Protein AF-A0A1Y5MT68-F1 (afdb_monomer_lite)

Secondary structure (DSSP, 8-state):
---TTSSSSS--EEEHHHHHHHHT--HHHHHHHHHTTSS-EEEETTTEEEEEHHHHHHHHTT---

pLDDT: mean 77.98, std 16.51, range [41.66, 92.12]

InterPro domains:
  IPR041657 Helix-turn-helix domain, group 17 [PF12728] (19-63)

Organism: NCBI:txid199

Foldseek 3Di:
DDDPPVVVVVDQWAWPVVLCVLVVHDPVVSVVCCVVVLWPWDDDPNPTIITGNVSSVCVVVVVRD

Sequence (65 aa):
MSEIAALSEAVGFIPSKYAREILNISKPTLKKLIDAGIIKANKINQRVIYCDLASIKEYMSGQRA

Structure (mmCIF, N/CA/C/O backbone):
data_AF-A0A1Y5MT68-F1
#
_entry.id   AF-A0A1Y5MT68-F1
#
loop_
_atom_site.group_PDB
_atom_site.id
_atom_site.type_symbol
_atom_site.label_atom_id
_atom_site.label_alt_id
_atom_site.label_comp_id
_atom_site.label_asym_id
_atom_site.label_entity_id
_atom_site.label_seq_id
_atom_site.pdbx_PDB_ins_code
_atom_site.Cartn_x
_atom_site.Cartn_y
_atom_site.Cartn_z
_atom_site.occupancy
_atom_site.B_iso_or_equiv
_atom_site.auth_seq_id
_atom_site.auth_comp_id
_atom_site.auth_asym_id
_atom_site.auth_atom_id
_atom_site.pdbx_PDB_model_num
ATOM 1 N N . MET A 1 1 ? 24.543 1.147 -20.295 1.00 41.66 1 MET A N 1
ATOM 2 C CA . MET A 1 1 ? 23.675 0.941 -19.114 1.00 41.66 1 MET A CA 1
ATOM 3 C C . MET A 1 1 ? 22.264 0.772 -19.647 1.00 41.66 1 MET A C 1
ATOM 5 O O . MET A 1 1 ? 21.803 1.680 -20.318 1.00 41.66 1 MET A O 1
ATOM 9 N N . SER A 1 2 ? 21.664 -0.412 -19.498 1.00 47.44 2 SER A N 1
ATOM 10 C CA . SER A 1 2 ? 20.468 -0.809 -20.259 1.00 47.44 2 SER A CA 1
ATOM 11 C C . SER A 1 2 ? 19.157 -0.230 -19.708 1.00 47.44 2 SER A C 1
ATOM 13 O O . SER A 1 2 ? 18.930 -0.219 -18.501 1.00 47.44 2 SER A O 1
ATOM 15 N N . GLU A 1 3 ? 18.300 0.179 -20.646 1.00 46.81 3 GLU A N 1
ATOM 16 C CA . GLU A 1 3 ? 16.967 0.820 -20.616 1.00 46.81 3 GLU A CA 1
ATOM 17 C C . GLU A 1 3 ? 15.835 0.159 -19.782 1.00 46.81 3 GLU A C 1
ATOM 19 O O . GLU A 1 3 ? 14.654 0.350 -20.057 1.00 46.81 3 GLU A O 1
ATOM 24 N N . ILE A 1 4 ? 16.121 -0.589 -18.716 1.00 52.44 4 ILE A N 1
ATOM 25 C CA . ILE A 1 4 ? 15.078 -1.316 -17.954 1.00 52.44 4 ILE A CA 1
ATOM 26 C C . ILE A 1 4 ? 14.229 -0.415 -17.029 1.00 52.44 4 ILE A C 1
ATOM 28 O O . ILE A 1 4 ? 13.175 -0.833 -16.552 1.00 52.44 4 ILE A O 1
ATOM 32 N N . ALA A 1 5 ? 14.616 0.845 -16.815 1.00 50.94 5 ALA A N 1
ATOM 33 C CA . ALA A 1 5 ? 13.865 1.766 -15.957 1.00 50.94 5 ALA A CA 1
ATOM 34 C C . ALA A 1 5 ? 12.533 2.249 -16.575 1.00 50.94 5 ALA A C 1
ATOM 36 O O . ALA A 1 5 ? 11.583 2.486 -15.835 1.00 50.94 5 ALA A O 1
ATOM 37 N N . ALA A 1 6 ? 12.427 2.320 -17.909 1.00 45.47 6 ALA A N 1
ATOM 38 C CA . ALA A 1 6 ? 11.260 2.895 -18.593 1.00 45.47 6 ALA A CA 1
ATOM 39 C C . ALA A 1 6 ? 10.061 1.930 -18.711 1.00 45.47 6 ALA A C 1
ATOM 41 O O . ALA A 1 6 ? 8.918 2.361 -18.831 1.00 45.47 6 ALA A O 1
ATOM 42 N N . LEU A 1 7 ? 10.284 0.613 -18.628 1.00 49.97 7 LEU A N 1
ATOM 43 C CA . LEU A 1 7 ? 9.196 -0.380 -18.673 1.00 49.97 7 LEU A CA 1
ATOM 44 C C . LEU A 1 7 ? 8.512 -0.576 -17.309 1.00 49.97 7 LEU A C 1
ATOM 46 O O . LEU A 1 7 ? 7.404 -1.105 -17.244 1.00 49.97 7 LEU A O 1
ATOM 50 N N . SER A 1 8 ? 9.142 -0.117 -16.223 1.00 47.53 8 SER A N 1
ATOM 51 C CA . SER A 1 8 ? 8.583 -0.176 -14.867 1.00 47.53 8 SER A CA 1
ATOM 52 C C . SER A 1 8 ? 7.707 1.036 -14.517 1.00 47.53 8 SER A C 1
ATOM 54 O O . SER A 1 8 ? 7.006 0.994 -13.507 1.00 47.53 8 SER A O 1
ATOM 56 N N . GLU A 1 9 ? 7.708 2.088 -15.344 1.00 43.16 9 GLU A N 1
ATOM 57 C CA . GLU A 1 9 ? 6.774 3.221 -15.238 1.00 43.16 9 GLU A CA 1
ATOM 58 C C . GLU A 1 9 ? 5.362 2.869 -15.740 1.00 43.16 9 GLU A C 1
ATOM 60 O O . GLU A 1 9 ? 4.384 3.480 -15.315 1.00 43.16 9 GLU A O 1
ATOM 65 N N . ALA A 1 10 ? 5.225 1.844 -16.591 1.00 47.59 10 ALA A N 1
ATOM 66 C CA . ALA A 1 10 ? 3.959 1.490 -17.241 1.00 47.59 10 ALA A CA 1
ATOM 67 C C . ALA A 1 10 ? 2.976 0.698 -16.355 1.00 47.59 10 ALA A C 1
ATOM 69 O O . ALA A 1 10 ? 1.819 0.506 -16.728 1.00 47.59 10 ALA A O 1
ATOM 70 N N . VAL A 1 11 ? 3.392 0.249 -15.169 1.00 59.16 11 VAL A N 1
ATOM 71 C CA . VAL A 1 11 ? 2.507 -0.422 -14.210 1.00 59.16 11 VAL A CA 1
ATOM 72 C C . VAL A 1 11 ? 2.793 0.192 -12.850 1.00 59.16 11 VAL A C 1
ATOM 74 O O . VAL A 1 11 ? 3.649 -0.289 -12.119 1.00 59.16 11 VAL A O 1
ATOM 77 N N . GLY A 1 12 ? 2.108 1.287 -12.515 1.00 77.81 12 GLY A N 1
ATOM 78 C CA . GLY A 1 12 ? 2.259 2.038 -11.261 1.00 77.81 12 GLY A CA 1
ATOM 79 C C . GLY A 1 12 ? 1.888 1.264 -9.989 1.00 77.81 12 GLY A C 1
ATOM 80 O O . GLY A 1 12 ? 1.435 1.865 -9.030 1.00 77.81 12 GLY A O 1
ATOM 81 N N . PHE A 1 13 ? 2.061 -0.055 -9.954 1.00 84.62 13 PHE A N 1
ATOM 82 C CA . PHE A 1 13 ? 1.713 -0.938 -8.856 1.00 84.62 13 PHE A CA 1
ATOM 83 C C . PHE A 1 13 ? 2.949 -1.687 -8.353 1.00 84.62 13 PHE A C 1
ATOM 85 O O . PHE A 1 13 ? 3.653 -2.346 -9.114 1.00 84.62 13 PHE A O 1
ATOM 92 N N . ILE A 1 14 ? 3.172 -1.656 -7.042 1.00 88.00 14 ILE A N 1
ATOM 93 C CA . ILE A 1 14 ? 4.265 -2.359 -6.366 1.00 88.00 14 ILE A CA 1
ATOM 94 C C . ILE A 1 14 ? 3.720 -3.408 -5.397 1.00 88.00 14 ILE A C 1
ATOM 96 O O . ILE A 1 14 ? 2.664 -3.209 -4.800 1.00 88.00 14 ILE A O 1
ATOM 100 N N . PRO A 1 15 ? 4.413 -4.530 -5.158 1.00 89.06 15 PRO A N 1
ATOM 101 C CA . PRO A 1 15 ? 3.975 -5.480 -4.144 1.00 89.06 15 PRO A CA 1
ATOM 102 C C . PRO A 1 15 ? 3.849 -4.823 -2.762 1.00 89.06 15 PRO A C 1
ATOM 104 O O . PRO A 1 15 ? 4.708 -4.051 -2.337 1.00 89.06 15 PRO A O 1
ATOM 107 N N . SER A 1 16 ? 2.823 -5.215 -2.007 1.00 88.81 16 SER A N 1
ATOM 108 C CA . SER A 1 16 ? 2.566 -4.739 -0.635 1.00 88.81 16 SER A CA 1
ATOM 109 C C . SER A 1 16 ? 3.754 -4.895 0.323 1.00 88.81 16 SER A C 1
ATOM 111 O O . SER A 1 16 ? 3.827 -4.195 1.329 1.00 88.81 16 SER A O 1
ATOM 113 N N . LYS A 1 17 ? 4.712 -5.789 0.038 1.00 88.38 17 LYS A N 1
ATOM 114 C CA . LYS A 1 17 ? 5.980 -5.855 0.777 1.00 88.38 17 LYS A CA 1
ATOM 115 C C . LYS A 1 17 ? 6.767 -4.546 0.646 1.00 88.38 17 LYS A C 1
ATOM 117 O O . LYS A 1 17 ? 7.039 -3.943 1.675 1.00 88.38 17 LYS A O 1
ATOM 122 N N . TYR A 1 18 ? 7.020 -4.094 -0.579 1.00 89.19 18 TYR A N 1
ATOM 123 C CA . TYR A 1 18 ? 7.754 -2.860 -0.860 1.00 89.19 18 TYR A CA 1
ATOM 124 C C . TYR A 1 18 ? 6.989 -1.621 -0.393 1.00 89.19 18 TYR A C 1
ATOM 126 O O . TYR A 1 18 ? 7.586 -0.710 0.166 1.00 89.19 18 TYR A O 1
ATOM 134 N N . ALA A 1 19 ? 5.657 -1.612 -0.524 1.00 88.50 19 ALA A N 1
ATOM 135 C CA . ALA A 1 19 ? 4.834 -0.512 -0.017 1.00 88.50 19 ALA A CA 1
ATOM 136 C C . ALA A 1 19 ? 5.012 -0.290 1.497 1.00 88.50 19 ALA A C 1
ATOM 138 O O . ALA A 1 19 ? 5.039 0.848 1.955 1.00 88.50 19 ALA A O 1
ATOM 139 N N . ARG A 1 20 ? 5.174 -1.369 2.281 1.00 91.31 20 ARG A N 1
ATOM 140 C CA . ARG A 1 20 ? 5.460 -1.269 3.725 1.00 91.31 20 ARG A CA 1
ATOM 141 C C . ARG A 1 20 ? 6.838 -0.702 4.011 1.00 91.31 20 ARG A C 1
ATOM 143 O O . ARG A 1 20 ? 6.972 0.040 4.973 1.00 91.31 20 ARG A O 1
ATOM 150 N N . GLU A 1 21 ? 7.830 -1.076 3.210 1.00 89.06 21 GLU A N 1
ATOM 151 C CA . GLU A 1 21 ? 9.205 -0.595 3.360 1.00 89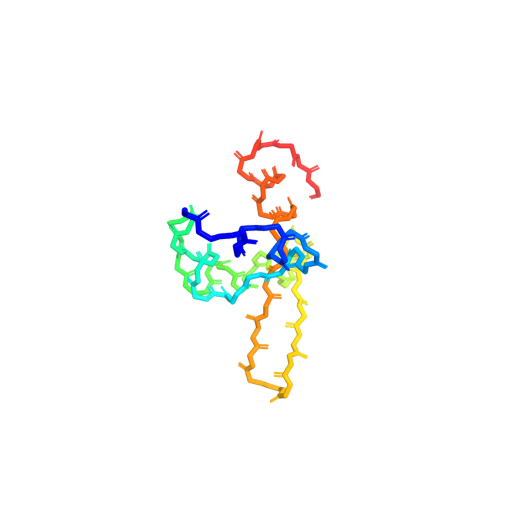.06 21 GLU A CA 1
ATOM 152 C C . GLU A 1 21 ? 9.287 0.903 3.043 1.00 89.06 21 GLU A C 1
ATOM 154 O O . GLU A 1 21 ? 9.862 1.653 3.822 1.00 89.06 21 GLU A O 1
ATOM 159 N N . ILE A 1 22 ? 8.615 1.357 1.980 1.00 88.31 22 ILE A N 1
ATOM 160 C CA . ILE A 1 22 ? 8.546 2.777 1.597 1.00 88.31 22 ILE A CA 1
ATOM 161 C C . ILE A 1 22 ? 7.837 3.615 2.666 1.00 88.31 22 ILE A C 1
ATOM 163 O O . ILE A 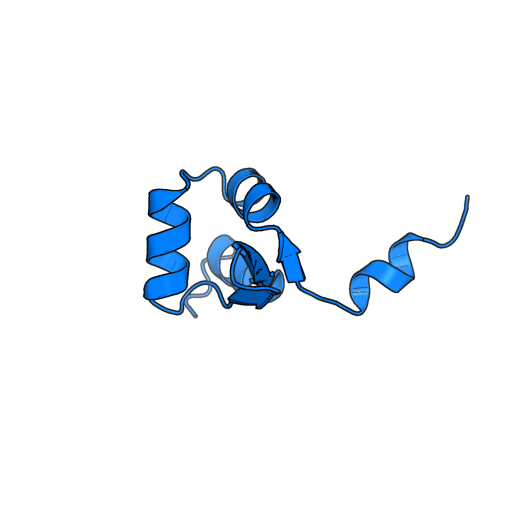1 22 ? 8.330 4.666 3.063 1.00 88.31 22 ILE A O 1
ATOM 167 N N . LEU A 1 23 ? 6.680 3.148 3.141 1.00 86.12 23 LEU A N 1
ATOM 168 C CA . LEU A 1 23 ? 5.895 3.854 4.155 1.00 86.12 23 LEU A CA 1
ATOM 169 C C . LEU A 1 23 ? 6.451 3.679 5.576 1.00 86.12 23 LEU A C 1
ATOM 171 O O . LEU A 1 23 ? 5.969 4.332 6.497 1.00 86.12 23 LEU A O 1
ATOM 175 N N . ASN A 1 24 ? 7.428 2.788 5.764 1.00 90.44 24 ASN A N 1
ATOM 176 C CA . ASN A 1 24 ? 7.945 2.360 7.060 1.00 90.44 24 ASN A CA 1
ATOM 177 C C . ASN A 1 24 ? 6.827 1.983 8.062 1.00 90.44 24 ASN A C 1
ATOM 179 O O . ASN A 1 24 ? 6.800 2.436 9.207 1.00 90.44 24 ASN A O 1
ATOM 183 N 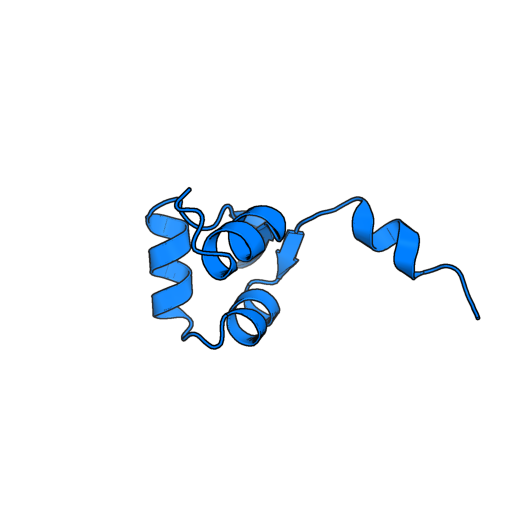N . ILE A 1 25 ? 5.864 1.165 7.617 1.00 90.12 25 ILE A N 1
ATOM 184 C CA . ILE A 1 25 ? 4.701 0.748 8.422 1.00 90.12 25 ILE A CA 1
ATOM 185 C C . ILE A 1 25 ? 4.547 -0.768 8.524 1.00 90.12 25 ILE A C 1
ATOM 187 O O . ILE A 1 25 ? 4.967 -1.553 7.673 1.00 90.12 25 ILE A O 1
ATOM 191 N N . SER A 1 26 ? 3.829 -1.196 9.561 1.00 92.12 26 SER A N 1
ATOM 192 C CA . SER A 1 26 ? 3.489 -2.600 9.767 1.00 92.12 26 SER A CA 1
ATOM 193 C C . SER A 1 26 ? 2.472 -3.126 8.733 1.00 92.12 26 SER A C 1
ATOM 195 O O . SER A 1 26 ? 1.686 -2.379 8.147 1.00 92.12 26 SER A O 1
ATOM 197 N N . LYS A 1 27 ? 2.429 -4.455 8.539 1.00 88.94 27 LYS A N 1
ATOM 198 C CA . LYS A 1 27 ? 1.414 -5.124 7.698 1.00 88.94 27 LYS A CA 1
ATOM 199 C C . LYS A 1 27 ? -0.034 -4.797 8.095 1.00 88.94 27 LYS A C 1
ATOM 201 O O . LYS A 1 27 ? -0.810 -4.505 7.185 1.00 88.94 27 LYS A O 1
ATOM 206 N N . PRO A 1 28 ? -0.430 -4.840 9.385 1.00 91.75 28 PRO A N 1
ATOM 207 C CA . PRO A 1 28 ? -1.791 -4.473 9.761 1.00 91.75 28 PRO A CA 1
ATOM 208 C C . PRO A 1 28 ? -2.087 -2.995 9.494 1.00 91.75 28 PRO A C 1
ATOM 210 O O . PRO A 1 28 ? -3.197 -2.688 9.069 1.00 91.75 28 PRO A O 1
ATOM 213 N N . THR A 1 29 ? -1.112 -2.094 9.656 1.00 90.56 29 THR A N 1
ATOM 214 C CA . THR A 1 29 ? -1.282 -0.675 9.299 1.00 90.56 29 THR A CA 1
ATOM 215 C C . THR A 1 29 ? -1.521 -0.507 7.801 1.00 90.56 29 THR A C 1
ATOM 217 O O . THR A 1 29 ? -2.513 0.107 7.421 1.00 90.56 29 THR A O 1
ATOM 220 N N . LEU A 1 30 ? -0.695 -1.122 6.943 1.00 90.12 30 LEU A N 1
ATOM 221 C CA . LEU A 1 30 ? -0.913 -1.064 5.493 1.00 90.12 30 LEU A CA 1
ATOM 222 C C . LEU A 1 30 ? -2.274 -1.661 5.108 1.00 90.12 30 LEU A C 1
ATOM 224 O O . LEU A 1 30 ? -2.971 -1.095 4.272 1.00 90.12 30 LEU A O 1
ATOM 228 N N . LYS A 1 31 ? -2.690 -2.767 5.745 1.00 90.44 31 LYS A N 1
ATOM 229 C CA . LYS A 1 31 ? -4.023 -3.335 5.506 1.00 90.44 31 LYS A CA 1
ATOM 230 C C . LYS A 1 31 ? -5.117 -2.318 5.828 1.00 90.44 31 LYS A C 1
ATOM 232 O O . LYS A 1 31 ? -6.018 -2.184 5.016 1.00 90.44 31 LYS A O 1
ATOM 237 N N . LYS A 1 32 ? -5.044 -1.614 6.964 1.00 91.88 32 LYS A N 1
ATOM 238 C CA . LYS A 1 32 ? -6.032 -0.583 7.333 1.00 91.88 32 LYS A CA 1
ATOM 239 C C . LYS A 1 32 ? -6.104 0.540 6.298 1.00 91.88 32 LYS A C 1
ATOM 241 O O . LYS A 1 32 ? -7.201 0.954 5.962 1.00 91.88 32 LYS A O 1
ATOM 246 N N . LEU A 1 33 ? -4.965 0.989 5.767 1.00 90.62 33 LEU A N 1
ATOM 247 C CA . LEU A 1 33 ? -4.934 2.030 4.732 1.00 90.62 33 LEU A CA 1
ATOM 248 C C . LEU A 1 33 ? -5.574 1.565 3.415 1.00 90.62 33 LEU A C 1
ATOM 250 O O . LEU A 1 33 ? -6.261 2.340 2.761 1.00 90.62 33 LEU A O 1
ATOM 254 N N . ILE A 1 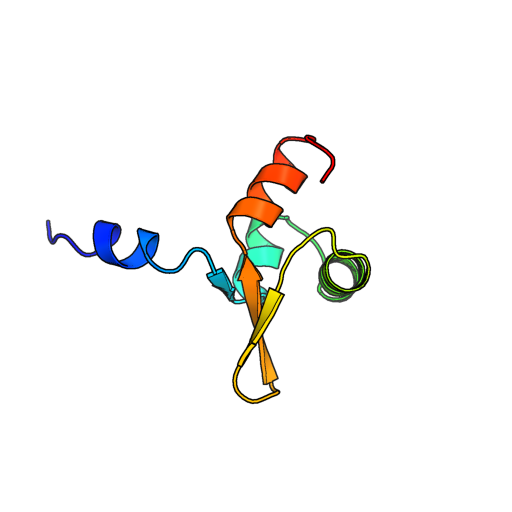34 ? -5.382 0.297 3.045 1.00 90.56 34 ILE A N 1
ATOM 255 C CA . ILE A 1 34 ? -6.028 -0.298 1.866 1.00 90.56 34 ILE A CA 1
ATOM 256 C C . ILE A 1 34 ? -7.535 -0.477 2.098 1.00 90.56 34 ILE A C 1
ATOM 258 O O . ILE A 1 34 ? -8.334 -0.170 1.222 1.00 90.56 34 ILE A O 1
ATOM 262 N N . ASP A 1 35 ? -7.926 -0.960 3.280 1.00 89.44 35 ASP A N 1
ATOM 263 C CA . ASP A 1 35 ? -9.325 -1.166 3.689 1.00 89.44 35 ASP A CA 1
ATOM 264 C C . ASP A 1 35 ? -10.102 0.162 3.724 1.00 89.44 35 ASP A C 1
ATOM 266 O O . ASP A 1 35 ? -11.244 0.229 3.285 1.00 89.44 35 ASP A O 1
ATOM 270 N N . ALA A 1 36 ? -9.437 1.233 4.167 1.00 89.06 36 ALA A N 1
ATOM 271 C CA . ALA A 1 36 ? -9.956 2.597 4.172 1.00 89.06 36 ALA A CA 1
ATOM 272 C C . ALA A 1 36 ? -9.962 3.268 2.783 1.00 89.06 36 ALA A C 1
ATOM 274 O O . ALA A 1 36 ? -10.400 4.407 2.673 1.00 89.06 36 ALA A O 1
ATOM 275 N N . GLY A 1 37 ? -9.445 2.610 1.738 1.00 88.69 37 GLY A N 1
ATOM 276 C CA . GLY A 1 37 ? -9.367 3.162 0.381 1.00 88.69 37 GLY A CA 1
ATOM 277 C C . GLY A 1 37 ? -8.274 4.216 0.160 1.00 88.69 37 GLY A C 1
ATOM 278 O O . GLY A 1 37 ? -8.130 4.691 -0.961 1.00 88.69 37 GLY A O 1
ATOM 279 N N . ILE A 1 38 ? -7.475 4.533 1.185 1.00 89.12 38 ILE A N 1
ATOM 280 C CA . ILE A 1 38 ? -6.382 5.521 1.133 1.00 89.12 38 ILE A CA 1
ATOM 281 C C . ILE A 1 38 ? -5.275 5.049 0.184 1.00 89.12 38 ILE A C 1
ATOM 283 O O . ILE A 1 38 ? -4.742 5.819 -0.607 1.00 89.12 38 ILE A O 1
ATOM 287 N N . ILE A 1 39 ? -4.918 3.763 0.256 1.00 90.12 39 ILE A N 1
ATOM 288 C CA . ILE A 1 39 ? -3.953 3.147 -0.659 1.00 90.12 39 ILE A CA 1
ATOM 289 C C . ILE A 1 39 ? -4.708 2.207 -1.586 1.00 90.12 39 ILE A C 1
ATOM 291 O O . ILE A 1 39 ? -5.146 1.133 -1.162 1.00 90.12 39 ILE A O 1
ATOM 295 N N . LYS A 1 40 ? -4.834 2.578 -2.864 1.00 89.75 40 LYS A N 1
ATOM 296 C CA . LYS A 1 40 ? -5.421 1.686 -3.868 1.00 89.75 40 LYS A CA 1
ATOM 297 C C . LYS A 1 40 ? -4.554 0.4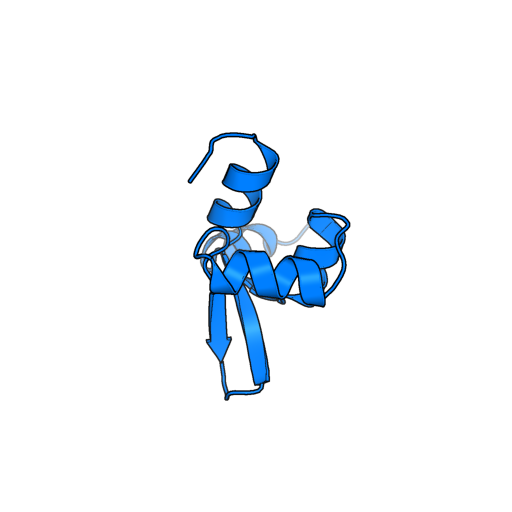41 -3.999 1.00 89.75 40 LYS A C 1
ATOM 299 O O . LYS A 1 40 ? -3.327 0.519 -4.036 1.00 89.75 40 LYS A O 1
ATOM 304 N N . ALA A 1 41 ? -5.181 -0.727 -4.058 1.00 88.75 41 ALA A N 1
ATOM 305 C CA . ALA A 1 41 ? -4.461 -1.974 -4.235 1.00 88.75 41 ALA A CA 1
ATOM 306 C C . ALA A 1 41 ? -5.271 -2.985 -5.043 1.00 88.75 41 ALA A C 1
ATOM 308 O O . ALA A 1 41 ? -6.477 -3.126 -4.854 1.00 88.75 41 ALA A O 1
ATOM 309 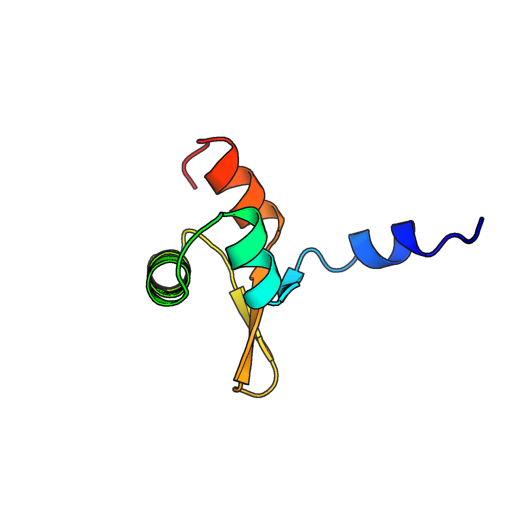N N . ASN A 1 42 ? -4.579 -3.736 -5.893 1.00 85.00 42 ASN A N 1
ATOM 310 C CA . ASN A 1 42 ? -5.136 -4.827 -6.676 1.00 85.00 42 ASN A CA 1
ATOM 311 C C . ASN A 1 42 ? -4.692 -6.177 -6.112 1.00 85.00 42 ASN A C 1
ATOM 313 O O . ASN A 1 42 ? -3.539 -6.367 -5.715 1.00 85.00 42 ASN A O 1
ATOM 317 N N . LYS A 1 43 ? -5.620 -7.136 -6.084 1.00 80.81 43 LYS A N 1
ATOM 318 C CA . LYS A 1 43 ? -5.338 -8.524 -5.708 1.00 80.81 43 LYS A CA 1
ATOM 319 C C . LYS A 1 43 ? -5.158 -9.357 -6.969 1.00 80.81 43 LYS A C 1
ATOM 321 O O . LYS A 1 43 ? -6.109 -9.537 -7.720 1.00 80.81 43 LYS A O 1
ATOM 326 N N . ILE A 1 44 ? -3.968 -9.918 -7.156 1.00 73.88 44 ILE A N 1
ATOM 327 C CA . ILE A 1 44 ? -3.686 -10.882 -8.224 1.00 73.88 44 ILE A CA 1
ATOM 328 C C . ILE A 1 44 ? -3.631 -12.282 -7.604 1.00 73.88 44 ILE A C 1
ATOM 330 O O . ILE A 1 44 ? -2.985 -12.496 -6.571 1.00 73.88 44 ILE A O 1
ATOM 334 N N . ASN A 1 45 ? -4.342 -13.238 -8.212 1.00 66.00 45 ASN A N 1
ATOM 335 C CA . ASN A 1 45 ? -4.380 -14.648 -7.795 1.00 66.00 45 ASN A CA 1
ATOM 336 C C . ASN A 1 45 ? -4.720 -14.862 -6.306 1.00 66.00 45 ASN A C 1
ATOM 338 O O . ASN A 1 45 ? -4.158 -15.735 -5.649 1.00 66.00 45 ASN A O 1
ATOM 342 N N . GLN A 1 46 ? -5.610 -14.026 -5.753 1.00 64.19 46 GLN A N 1
ATOM 343 C CA . GLN A 1 46 ? -6.132 -14.079 -4.373 1.00 64.19 46 GLN A CA 1
ATOM 344 C C . GLN A 1 46 ? -5.094 -14.016 -3.229 1.00 64.19 46 GLN A C 1
ATOM 346 O O . GLN A 1 46 ? -5.475 -14.006 -2.059 1.00 64.19 46 GLN A O 1
ATOM 351 N N . ARG A 1 47 ? -3.792 -13.927 -3.529 1.00 67.44 47 ARG A N 1
ATOM 352 C CA . ARG A 1 47 ? -2.705 -13.953 -2.533 1.00 67.44 47 ARG A CA 1
ATOM 353 C C . ARG A 1 47 ? -1.778 -12.750 -2.609 1.00 67.44 47 ARG A C 1
ATOM 355 O O . ARG A 1 47 ? -1.239 -12.347 -1.579 1.00 67.44 47 ARG A O 1
ATOM 362 N N . VAL A 1 48 ? -1.590 -12.172 -3.794 1.00 68.44 48 VAL A N 1
ATOM 363 C CA . VAL A 1 48 ? -0.605 -11.107 -3.989 1.00 68.44 48 VAL A CA 1
ATOM 364 C C . VAL A 1 48 ? -1.321 -9.768 -4.083 1.00 68.44 48 VAL A C 1
ATOM 366 O O . VAL A 1 48 ? -2.098 -9.528 -5.003 1.00 68.44 48 VAL A O 1
ATOM 369 N N . ILE A 1 49 ? -1.078 -8.913 -3.091 1.00 82.00 49 ILE A N 1
ATOM 370 C CA . ILE A 1 49 ? -1.587 -7.541 -3.060 1.00 82.00 49 ILE A CA 1
ATOM 371 C C . ILE A 1 49 ? -0.518 -6.636 -3.657 1.00 82.00 49 ILE A C 1
ATOM 373 O O . ILE A 1 49 ? 0.597 -6.575 -3.123 1.00 82.00 49 ILE A O 1
ATOM 377 N N . TYR A 1 50 ? -0.881 -5.935 -4.722 1.00 88.44 50 TYR A N 1
ATOM 378 C CA . TYR A 1 50 ? -0.084 -4.890 -5.343 1.00 88.44 50 TYR A CA 1
ATOM 379 C C . TYR A 1 50 ? -0.709 -3.534 -5.028 1.00 88.44 50 TYR A C 1
ATOM 381 O O . TYR A 1 50 ? -1.868 -3.306 -5.353 1.00 88.44 50 TYR A O 1
ATOM 389 N N . CYS A 1 51 ? 0.041 -2.661 -4.372 1.00 89.44 51 CYS A N 1
ATOM 390 C CA . CYS A 1 51 ? -0.372 -1.315 -4.010 1.00 89.44 51 CYS A CA 1
ATOM 391 C C . CYS A 1 51 ? 0.002 -0.329 -5.116 1.00 89.44 51 CYS A C 1
ATOM 393 O O . CYS A 1 51 ? 1.105 -0.391 -5.652 1.00 89.44 51 CYS A O 1
ATOM 395 N N . ASP A 1 52 ? -0.901 0.591 -5.412 1.00 89.81 52 ASP A N 1
ATOM 396 C CA . ASP A 1 52 ? -0.685 1.694 -6.335 1.00 89.81 52 ASP A CA 1
ATOM 397 C C . ASP A 1 52 ? 0.329 2.695 -5.758 1.00 89.81 52 ASP A C 1
ATOM 399 O O . ASP A 1 52 ? 0.196 3.188 -4.635 1.00 89.81 52 ASP A O 1
ATOM 403 N N . LEU A 1 53 ? 1.368 2.978 -6.534 1.00 87.75 53 LEU A N 1
ATOM 404 C CA . LEU A 1 53 ? 2.481 3.843 -6.173 1.00 87.75 53 LEU A CA 1
ATOM 405 C C . LEU A 1 53 ? 2.042 5.310 -6.084 1.00 87.75 53 LEU A C 1
ATOM 407 O O . LEU A 1 53 ? 2.583 6.041 -5.257 1.00 87.75 53 LEU A O 1
ATOM 411 N N . ALA A 1 54 ? 1.083 5.750 -6.907 1.00 87.25 54 ALA A N 1
ATOM 412 C CA . ALA A 1 54 ? 0.585 7.125 -6.870 1.00 87.25 54 ALA A CA 1
ATOM 413 C C . ALA A 1 54 ? -0.136 7.403 -5.545 1.00 87.25 54 ALA A C 1
ATOM 415 O O . ALA A 1 54 ? 0.249 8.327 -4.837 1.00 87.25 54 ALA A O 1
ATOM 416 N N . SER A 1 55 ? -1.041 6.514 -5.135 1.00 89.06 55 SER A N 1
ATOM 417 C CA . SER A 1 55 ? -1.749 6.588 -3.848 1.00 89.06 55 SER A CA 1
ATOM 418 C C . SER A 1 55 ? -0.775 6.605 -2.656 1.00 89.06 55 SER A C 1
ATOM 420 O O . SER A 1 55 ? -0.959 7.339 -1.687 1.00 89.06 55 SER A O 1
ATOM 422 N N . ILE A 1 56 ? 0.307 5.815 -2.728 1.00 89.00 56 ILE A N 1
ATOM 423 C CA . ILE A 1 56 ? 1.385 5.819 -1.720 1.00 89.00 56 ILE A CA 1
ATOM 424 C C . ILE A 1 56 ? 2.098 7.173 -1.683 1.00 89.00 56 ILE A C 1
ATOM 426 O O . ILE A 1 56 ? 2.333 7.708 -0.599 1.00 89.00 56 ILE A O 1
ATOM 430 N N . LYS A 1 57 ? 2.438 7.735 -2.847 1.00 87.31 57 LYS A N 1
ATOM 431 C CA . LYS A 1 57 ? 3.081 9.052 -2.949 1.00 87.31 57 LYS A CA 1
ATOM 432 C C . LYS A 1 57 ? 2.170 10.172 -2.442 1.00 87.31 57 LYS A C 1
ATOM 434 O O . LYS A 1 57 ? 2.658 11.037 -1.723 1.00 87.31 57 LYS A O 1
ATOM 439 N N . GLU A 1 58 ? 0.876 10.142 -2.760 1.00 86.75 58 GLU A N 1
ATOM 440 C CA . GLU A 1 58 ? -0.119 11.099 -2.250 1.00 86.75 58 GLU A CA 1
ATOM 441 C C . GLU A 1 58 ? -0.189 11.052 -0.719 1.00 86.75 58 GLU A C 1
ATOM 443 O O . GLU A 1 58 ? -0.019 12.081 -0.059 1.00 86.75 58 GLU A O 1
ATOM 448 N N . TYR A 1 59 ? -0.285 9.844 -0.149 1.00 86.44 59 TYR A N 1
ATOM 449 C CA . TYR A 1 59 ? -0.254 9.636 1.300 1.00 86.44 59 TYR A CA 1
ATOM 450 C C . TYR A 1 59 ? 1.031 10.181 1.949 1.00 86.44 59 TYR A C 1
ATOM 452 O O . TYR A 1 59 ? 0.965 10.863 2.972 1.00 86.44 59 TYR A O 1
ATOM 460 N N . MET A 1 60 ? 2.204 9.931 1.353 1.00 84.19 60 MET A N 1
ATOM 461 C CA . MET A 1 60 ? 3.486 10.457 1.854 1.00 84.19 60 MET A CA 1
ATOM 462 C C . MET A 1 60 ? 3.613 11.974 1.711 1.00 84.19 60 MET A C 1
ATOM 464 O O . MET A 1 60 ? 4.237 12.618 2.551 1.00 84.19 60 MET A O 1
ATOM 468 N N . SER A 1 61 ? 3.028 12.550 0.661 1.00 83.75 61 SER A N 1
ATOM 469 C CA . SER A 1 61 ? 3.032 13.994 0.417 1.00 83.75 61 SER A CA 1
ATOM 470 C C . SER A 1 61 ? 2.121 14.756 1.387 1.00 83.75 61 SER A C 1
ATOM 472 O O . SER A 1 61 ? 2.093 15.985 1.330 1.00 83.75 61 SER A O 1
ATOM 474 N N . GLY A 1 62 ? 1.342 14.067 2.231 1.00 73.31 62 GLY A N 1
ATOM 475 C CA . GLY A 1 62 ? 0.350 14.694 3.106 1.00 73.31 62 GLY A CA 1
ATOM 476 C C . GLY A 1 62 ? -0.833 15.311 2.351 1.00 73.31 62 GLY A C 1
ATOM 477 O O . GLY A 1 62 ? -1.672 15.973 2.963 1.00 73.31 62 GLY A O 1
ATOM 478 N N . GLN A 1 63 ? -0.918 15.091 1.035 1.00 60.12 63 GLN A N 1
ATOM 479 C CA . GLN A 1 63 ? -2.076 15.447 0.227 1.00 60.12 63 GLN A CA 1
ATOM 480 C C . GLN A 1 63 ? -3.119 14.356 0.457 1.00 60.12 63 GLN A C 1
ATOM 482 O O . GLN A 1 63 ? -2.958 13.207 0.060 1.00 60.12 63 GLN A O 1
ATOM 487 N N . ARG A 1 64 ? -4.134 14.701 1.242 1.00 46.78 64 ARG A N 1
ATOM 488 C CA . ARG A 1 64 ? -5.158 13.784 1.739 1.00 46.78 64 ARG A CA 1
ATOM 489 C C . ARG A 1 64 ? -6.038 13.325 0.560 1.00 46.78 64 ARG A C 1
ATOM 491 O O . ARG A 1 64 ? -6.847 14.122 0.094 1.00 46.78 64 ARG A O 1
ATOM 498 N N . ALA A 1 65 ? -5.841 12.092 0.084 1.00 47.62 65 ALA A N 1
ATOM 499 C CA . ALA A 1 65 ? -6.737 11.389 -0.843 1.00 47.62 65 ALA A CA 1
ATOM 500 C C . ALA A 1 65 ? -7.903 10.724 -0.095 1.00 47.62 65 ALA A C 1
ATOM 502 O O . ALA A 1 65 ? -7.692 10.311 1.074 1.00 47.62 65 ALA A O 1
#

Radius of gyration: 12.5 Å; chains: 1; bounding box: 34×30×30 Å